Protein AF-A0A846PZT1-F1 (afdb_monomer)

Structure (mmCIF, N/CA/C/O backbone):
data_AF-A0A846PZT1-F1
#
_entry.id   AF-A0A846PZT1-F1
#
loop_
_atom_site.group_PDB
_atom_site.id
_atom_site.type_symbol
_atom_site.label_atom_id
_atom_site.label_alt_id
_atom_site.label_comp_id
_atom_site.label_asym_id
_atom_site.label_entity_id
_atom_site.label_seq_id
_atom_site.pdbx_PDB_ins_code
_atom_site.Cartn_x
_atom_site.Cartn_y
_atom_site.Cartn_z
_atom_site.occupancy
_atom_site.B_iso_or_equiv
_atom_site.auth_seq_id
_atom_site.auth_comp_id
_atom_site.auth_asym_id
_atom_site.auth_atom_id
_atom_site.pdbx_PDB_model_num
ATOM 1 N N . MET A 1 1 ? 27.039 4.791 -4.435 1.00 50.91 1 MET A N 1
ATOM 2 C CA . MET A 1 1 ? 26.247 4.443 -3.226 1.00 50.91 1 MET A CA 1
ATOM 3 C C . MET A 1 1 ? 24.763 4.720 -3.495 1.00 50.91 1 MET A C 1
ATOM 5 O O . MET A 1 1 ? 24.011 5.074 -2.599 1.00 50.91 1 MET A O 1
ATOM 9 N N . ASP A 1 2 ? 24.321 4.499 -4.734 1.00 56.19 2 ASP A N 1
ATOM 10 C CA . ASP A 1 2 ? 23.082 5.088 -5.263 1.00 56.19 2 ASP A CA 1
ATOM 11 C C . ASP A 1 2 ? 21.928 4.073 -5.336 1.00 56.19 2 ASP A C 1
ATOM 13 O O . ASP A 1 2 ? 20.825 4.399 -5.754 1.00 56.19 2 ASP A O 1
ATOM 17 N N . GLY A 1 3 ? 22.170 2.836 -4.884 1.00 58.41 3 GLY A N 1
ATOM 18 C CA . GLY A 1 3 ? 21.181 1.752 -4.872 1.00 58.41 3 GLY A CA 1
ATOM 19 C C . GLY A 1 3 ? 20.317 1.670 -3.608 1.00 58.41 3 GLY A C 1
ATOM 20 O O . GLY A 1 3 ? 19.326 0.956 -3.613 1.00 58.41 3 GLY A O 1
ATOM 21 N N . LEU A 1 4 ? 20.664 2.383 -2.528 1.00 54.94 4 LEU A N 1
ATOM 22 C CA . LEU A 1 4 ? 19.940 2.307 -1.244 1.00 54.94 4 LEU A CA 1
ATOM 23 C C . LEU A 1 4 ? 18.690 3.204 -1.202 1.00 54.94 4 LEU A C 1
ATOM 25 O O . LEU A 1 4 ? 17.782 2.960 -0.414 1.00 54.94 4 LEU A O 1
ATOM 29 N N . LEU A 1 5 ? 18.642 4.231 -2.056 1.00 62.22 5 LEU A N 1
ATOM 30 C CA . LEU A 1 5 ? 17.489 5.122 -2.229 1.00 62.22 5 LEU A CA 1
ATOM 31 C C . LEU A 1 5 ? 16.821 4.962 -3.602 1.00 62.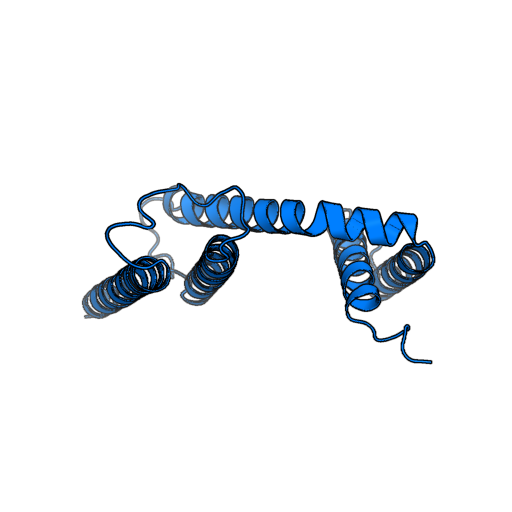22 5 LEU A C 1
ATOM 33 O O . LEU A 1 5 ? 16.058 5.833 -4.020 1.00 62.22 5 LEU A O 1
ATOM 37 N N . SER A 1 6 ? 17.098 3.871 -4.321 1.00 76.06 6 SER A N 1
ATOM 38 C CA . SER A 1 6 ? 16.391 3.603 -5.568 1.00 76.06 6 SER A CA 1
ATOM 39 C C . SER A 1 6 ? 14.922 3.295 -5.272 1.00 76.06 6 SER A C 1
ATOM 41 O O . SER A 1 6 ? 14.572 2.689 -4.254 1.00 76.06 6 SER A O 1
ATOM 43 N N . ILE A 1 7 ? 14.042 3.720 -6.177 1.00 74.25 7 ILE A N 1
ATOM 44 C CA . ILE A 1 7 ? 12.602 3.436 -6.104 1.00 74.25 7 ILE A CA 1
ATOM 45 C C . ILE A 1 7 ? 12.368 1.915 -6.018 1.00 74.25 7 ILE A C 1
ATOM 47 O O . ILE A 1 7 ? 11.488 1.460 -5.286 1.00 74.25 7 ILE A O 1
ATOM 51 N N . ASP A 1 8 ? 13.241 1.140 -6.663 1.00 76.69 8 ASP A N 1
ATOM 52 C CA . ASP A 1 8 ? 13.245 -0.323 -6.655 1.00 76.69 8 ASP A CA 1
ATOM 53 C C . ASP A 1 8 ? 13.530 -0.933 -5.276 1.00 76.69 8 ASP A C 1
ATOM 55 O O . ASP A 1 8 ? 13.091 -2.050 -5.012 1.00 76.69 8 ASP A O 1
ATOM 59 N N . PHE A 1 9 ? 14.229 -0.205 -4.396 1.00 82.00 9 PHE A N 1
ATOM 60 C CA . PHE A 1 9 ? 14.530 -0.605 -3.018 1.00 82.00 9 PHE A CA 1
ATOM 61 C C . PHE A 1 9 ? 13.463 -0.102 -2.032 1.00 82.00 9 PHE A C 1
ATOM 63 O O . PHE A 1 9 ? 13.009 -0.840 -1.154 1.00 82.00 9 PHE A O 1
ATOM 70 N N . LEU A 1 10 ? 13.023 1.154 -2.176 1.00 87.12 10 LEU A N 1
ATOM 71 C CA . LEU A 1 10 ? 12.076 1.778 -1.245 1.00 87.12 10 LEU A CA 1
ATOM 72 C C . LEU A 1 10 ? 10.672 1.175 -1.337 1.00 87.12 10 LEU A C 1
ATOM 74 O O . LEU A 1 10 ? 10.034 0.965 -0.304 1.00 87.12 10 LEU A O 1
ATOM 78 N N . ILE A 1 11 ? 10.176 0.905 -2.549 1.00 88.44 11 ILE A N 1
ATOM 79 C CA . ILE A 1 11 ? 8.808 0.405 -2.742 1.00 88.44 11 ILE A CA 1
ATOM 80 C C . ILE A 1 11 ? 8.592 -0.935 -2.012 1.00 88.44 11 ILE A C 1
ATOM 82 O O . ILE A 1 11 ? 7.674 -1.011 -1.187 1.00 88.44 11 ILE A O 1
ATOM 86 N N . PRO A 1 12 ? 9.425 -1.973 -2.227 1.00 89.50 12 PRO A N 1
ATOM 87 C CA . PRO A 1 12 ? 9.263 -3.247 -1.535 1.00 89.50 12 PRO A CA 1
ATOM 88 C C . PRO A 1 12 ? 9.412 -3.131 -0.016 1.00 89.50 12 PRO A C 1
ATOM 90 O O . PRO A 1 12 ? 8.667 -3.777 0.726 1.00 89.50 12 PRO A O 1
ATOM 93 N N . PHE A 1 13 ? 10.326 -2.268 0.445 1.00 92.62 13 PHE A N 1
ATOM 94 C CA . PHE A 1 13 ? 10.540 -2.005 1.866 1.00 92.62 13 PHE A CA 1
ATOM 95 C C . PHE A 1 13 ? 9.263 -1.486 2.529 1.00 92.62 13 PHE A C 1
ATOM 97 O O . PHE A 1 13 ? 8.778 -2.074 3.498 1.00 92.62 13 PHE A O 1
ATOM 104 N N . PHE A 1 14 ? 8.693 -0.403 1.992 1.00 92.56 14 PHE A N 1
ATOM 105 C CA . PHE A 1 14 ? 7.491 0.207 2.554 1.00 92.56 14 PHE A CA 1
ATOM 106 C C . PHE A 1 14 ? 6.275 -0.704 2.440 1.00 92.56 14 PHE A C 1
ATOM 108 O O . PHE A 1 14 ? 5.446 -0.725 3.350 1.00 92.56 14 PHE A O 1
ATOM 115 N N . PHE A 1 15 ? 6.178 -1.479 1.361 1.00 91.75 15 PHE A N 1
ATOM 116 C CA . PHE A 1 15 ? 5.094 -2.432 1.176 1.00 91.75 15 PHE A CA 1
ATOM 117 C C . PHE A 1 15 ? 5.098 -3.513 2.264 1.00 91.75 15 PHE A C 1
ATOM 119 O O . PHE A 1 15 ? 4.092 -3.707 2.949 1.00 91.75 15 PHE A O 1
ATOM 126 N N . ILE A 1 16 ? 6.241 -4.167 2.494 1.00 93.88 16 ILE A N 1
ATOM 127 C CA . ILE A 1 16 ? 6.364 -5.181 3.549 1.00 93.88 16 ILE A CA 1
ATOM 128 C C . ILE A 1 16 ? 6.199 -4.568 4.927 1.00 93.88 16 ILE A C 1
ATOM 130 O O . ILE A 1 16 ? 5.474 -5.125 5.751 1.00 93.88 16 ILE A O 1
ATOM 134 N N . PHE A 1 17 ? 6.809 -3.408 5.169 1.00 95.06 17 PHE A N 1
ATOM 135 C CA . PHE A 1 17 ? 6.623 -2.681 6.415 1.00 95.06 17 PHE A CA 1
ATOM 136 C C . PHE A 1 17 ? 5.132 -2.453 6.701 1.00 95.06 17 PHE A C 1
ATOM 138 O O . PHE A 1 17 ? 4.658 -2.796 7.783 1.00 95.06 17 PHE A O 1
ATOM 145 N N . ALA A 1 18 ? 4.374 -1.939 5.728 1.00 93.56 18 ALA A N 1
ATOM 146 C CA . ALA A 1 18 ? 2.951 -1.654 5.882 1.00 93.56 18 ALA A CA 1
ATOM 147 C C . ALA A 1 18 ? 2.122 -2.924 6.129 1.00 93.56 18 ALA A C 1
ATOM 149 O O . ALA A 1 18 ? 1.265 -2.928 7.015 1.00 93.56 18 ALA A O 1
ATOM 150 N N . ILE A 1 19 ? 2.394 -4.011 5.398 1.00 92.31 19 ILE A N 1
ATOM 151 C CA . ILE A 1 19 ? 1.684 -5.288 5.560 1.00 92.31 19 ILE A CA 1
ATOM 152 C C . ILE A 1 19 ? 1.963 -5.901 6.928 1.00 92.31 19 ILE A C 1
ATOM 154 O O . ILE A 1 19 ? 1.028 -6.258 7.644 1.00 92.31 19 ILE A O 1
ATOM 158 N N . VAL A 1 20 ? 3.236 -6.012 7.311 1.00 94.88 20 VAL A N 1
ATOM 159 C CA . VAL A 1 20 ? 3.640 -6.617 8.584 1.00 94.88 20 VAL A CA 1
ATOM 160 C C . VAL A 1 20 ? 3.123 -5.784 9.749 1.00 94.88 20 VAL A C 1
ATOM 162 O O . VAL A 1 20 ? 2.523 -6.327 10.676 1.00 94.88 20 VAL A O 1
ATOM 165 N N . TYR A 1 21 ? 3.300 -4.462 9.695 1.00 95.06 21 TYR A N 1
ATOM 166 C CA . TYR A 1 21 ? 2.791 -3.566 10.725 1.00 95.06 21 TYR A CA 1
ATOM 167 C C . TYR A 1 21 ? 1.264 -3.663 10.843 1.00 95.06 21 TYR A C 1
ATOM 169 O O . TYR A 1 21 ? 0.742 -3.810 11.947 1.00 95.06 21 TYR A O 1
ATOM 177 N N . GLY A 1 22 ? 0.546 -3.649 9.715 1.00 91.62 22 GLY A N 1
ATOM 178 C CA . GLY A 1 22 ? -0.908 -3.804 9.681 1.00 91.62 22 GLY A CA 1
ATOM 179 C C . GLY A 1 22 ? -1.376 -5.143 10.256 1.00 91.62 22 GLY A C 1
ATOM 180 O O . GLY A 1 22 ? -2.297 -5.174 11.072 1.00 91.62 22 GLY A O 1
ATOM 181 N N . ALA A 1 23 ? -0.707 -6.244 9.912 1.00 93.62 23 ALA A N 1
ATOM 182 C CA . ALA A 1 23 ? -1.010 -7.570 10.449 1.00 93.62 23 ALA A CA 1
ATOM 183 C C . ALA A 1 23 ? -0.767 -7.652 11.969 1.00 93.62 23 ALA A C 1
ATOM 185 O O . ALA A 1 23 ? -1.579 -8.214 12.709 1.00 93.62 23 ALA A O 1
ATOM 186 N N . LEU A 1 24 ? 0.318 -7.050 12.464 1.00 93.88 24 LEU A N 1
ATOM 187 C CA . LEU A 1 24 ? 0.608 -6.946 13.898 1.00 93.88 24 LEU A CA 1
ATOM 188 C C . LEU A 1 24 ? -0.390 -6.044 14.640 1.00 93.88 24 LEU A C 1
ATOM 190 O O . LEU A 1 24 ? -0.671 -6.264 15.821 1.00 93.88 24 LEU A O 1
ATOM 194 N N . GLU A 1 25 ? -0.931 -5.026 13.971 1.00 93.25 25 GLU A N 1
ATOM 195 C CA . GLU A 1 25 ? -1.975 -4.171 14.532 1.00 93.25 25 GLU A CA 1
ATOM 196 C C . GLU A 1 25 ? -3.293 -4.936 14.681 1.00 93.25 25 GLU A C 1
ATOM 198 O O . GLU A 1 25 ? -3.857 -4.949 15.774 1.00 93.25 25 GLU A O 1
ATOM 203 N N . ILE A 1 26 ? -3.728 -5.636 13.628 1.00 92.25 26 ILE A N 1
ATOM 204 C CA . ILE A 1 26 ? -4.986 -6.400 13.604 1.00 92.25 26 ILE A CA 1
ATOM 205 C C . ILE A 1 26 ? -4.938 -7.602 14.554 1.00 92.25 26 ILE A C 1
ATOM 207 O O . ILE A 1 26 ? -5.912 -7.876 15.250 1.00 92.25 26 ILE A O 1
ATOM 211 N N . SER A 1 27 ? -3.812 -8.319 14.603 1.00 91.50 27 SER A N 1
ATOM 212 C CA . SER A 1 27 ? -3.671 -9.514 15.447 1.00 91.50 27 SER A CA 1
ATOM 213 C C . SER A 1 27 ? -3.635 -9.206 16.946 1.00 91.50 27 SER A C 1
ATOM 215 O O . SER A 1 27 ? -3.841 -10.104 17.758 1.00 91.50 27 SER A O 1
ATOM 217 N N . GLY A 1 28 ? -3.353 -7.958 17.337 1.00 89.69 28 GLY A N 1
ATOM 218 C CA . GLY A 1 28 ? -3.333 -7.543 18.741 1.00 89.69 28 GLY A CA 1
ATOM 219 C C . GLY A 1 28 ? -2.261 -8.226 19.604 1.00 89.69 28 GLY A C 1
ATOM 220 O O . GLY A 1 28 ? -2.276 -8.053 20.822 1.00 89.69 28 GLY A O 1
ATOM 221 N N . VAL A 1 29 ? -1.322 -8.968 18.999 1.00 91.44 29 VAL A N 1
ATOM 222 C CA . VAL A 1 29 ? -0.295 -9.765 19.704 1.00 91.44 29 VAL A CA 1
ATOM 223 C C . VAL A 1 29 ? 0.590 -8.886 20.589 1.00 91.44 29 VAL A C 1
ATOM 225 O O . VAL A 1 29 ? 0.954 -9.269 21.699 1.00 91.44 29 VAL A O 1
ATOM 228 N N . PHE A 1 30 ? 0.896 -7.671 20.130 1.00 91.00 30 PHE A N 1
ATOM 229 C CA . PHE A 1 30 ? 1.674 -6.696 20.888 1.00 91.00 30 PHE A CA 1
ATOM 230 C C . PHE A 1 30 ? 0.817 -5.479 21.238 1.00 91.00 30 PHE A C 1
ATOM 232 O O . PHE A 1 30 ? 0.115 -4.932 20.392 1.00 91.00 30 PHE A O 1
ATOM 239 N N . LYS A 1 31 ? 0.899 -5.000 22.484 1.00 88.88 31 LYS A N 1
ATOM 240 C CA . LYS A 1 31 ? 0.190 -3.778 22.915 1.00 88.88 31 LYS A CA 1
ATOM 241 C C . LYS A 1 31 ? 0.972 -2.498 22.611 1.00 88.88 31 LYS A C 1
ATOM 243 O O . LYS A 1 31 ? 0.382 -1.438 22.435 1.00 88.88 31 LYS A O 1
ATOM 248 N N . ASN A 1 32 ? 2.301 -2.590 22.537 1.00 93.75 32 ASN A N 1
ATOM 249 C CA . ASN A 1 32 ? 3.169 -1.440 22.311 1.00 93.75 32 ASN A CA 1
ATOM 250 C C . ASN A 1 32 ? 3.391 -1.198 20.808 1.00 93.75 32 ASN A C 1
ATOM 252 O O . ASN A 1 32 ? 3.917 -2.063 20.107 1.00 93.75 32 ASN A O 1
ATOM 256 N N . LYS A 1 33 ? 3.036 0.002 20.334 1.00 91.50 33 LYS A N 1
ATOM 257 C CA . LYS A 1 33 ? 3.194 0.426 18.933 1.00 91.50 33 LYS A CA 1
ATOM 258 C C . LYS A 1 33 ? 4.656 0.436 18.474 1.00 91.50 33 LYS A C 1
ATOM 260 O O . LYS A 1 33 ? 4.935 0.063 17.340 1.00 91.50 33 LYS A O 1
ATOM 265 N N . ALA A 1 34 ? 5.588 0.796 19.360 1.00 93.56 34 ALA A N 1
ATOM 266 C CA . ALA A 1 34 ? 7.013 0.830 19.036 1.00 93.56 34 ALA A CA 1
ATOM 267 C C . ALA A 1 34 ? 7.556 -0.569 18.711 1.00 93.56 34 ALA A C 1
ATOM 269 O O . ALA A 1 34 ? 8.310 -0.734 17.759 1.00 93.56 34 ALA A O 1
ATOM 270 N N . VAL A 1 35 ? 7.109 -1.592 19.446 1.00 93.38 35 VAL A N 1
ATOM 271 C CA . VAL A 1 35 ? 7.523 -2.984 19.210 1.00 93.38 35 VAL A CA 1
ATOM 272 C C . VAL A 1 35 ? 7.047 -3.460 17.838 1.00 93.38 35 VAL A C 1
ATOM 274 O O . VAL A 1 35 ? 7.828 -4.036 17.086 1.00 93.38 35 VAL A O 1
ATOM 277 N N . LYS A 1 36 ? 5.798 -3.150 17.464 1.00 95.06 36 LYS A N 1
ATOM 278 C CA . LYS A 1 36 ? 5.266 -3.479 16.131 1.00 95.06 36 LYS A CA 1
ATOM 279 C C . LYS A 1 36 ? 6.074 -2.815 15.022 1.00 95.06 36 LYS A C 1
ATOM 281 O O . LYS A 1 36 ? 6.418 -3.470 14.045 1.00 95.06 36 LYS A O 1
ATOM 286 N N . ALA A 1 37 ? 6.391 -1.531 15.193 1.00 94.00 37 ALA A N 1
ATOM 287 C CA . ALA A 1 37 ? 7.171 -0.773 14.224 1.00 94.00 37 ALA A CA 1
ATOM 288 C C . ALA A 1 37 ? 8.585 -1.344 14.058 1.00 94.00 37 ALA A C 1
ATOM 290 O O . ALA A 1 37 ? 9.027 -1.520 12.930 1.00 94.00 37 ALA A O 1
ATOM 291 N N . ILE A 1 38 ? 9.264 -1.696 15.155 1.00 95.75 38 ILE A N 1
ATOM 292 C CA . ILE A 1 38 ? 10.609 -2.291 15.109 1.00 95.75 38 ILE A CA 1
ATOM 293 C C . ILE A 1 38 ? 10.586 -3.641 14.386 1.00 95.75 38 ILE A C 1
ATOM 295 O O . ILE A 1 38 ? 11.433 -3.880 13.530 1.00 95.75 38 ILE A O 1
ATOM 299 N N . ILE A 1 39 ? 9.607 -4.502 14.679 1.00 93.44 39 ILE A N 1
ATOM 300 C CA . ILE A 1 39 ? 9.472 -5.804 14.008 1.00 93.44 39 ILE A CA 1
ATOM 301 C C . ILE A 1 39 ? 9.206 -5.614 12.509 1.00 93.44 39 ILE A C 1
ATOM 303 O O . ILE A 1 39 ? 9.860 -6.249 11.684 1.00 93.44 39 ILE A O 1
ATOM 307 N N . ALA A 1 40 ? 8.285 -4.717 12.149 1.00 94.81 40 ALA A N 1
ATOM 308 C CA . ALA A 1 40 ? 7.988 -4.407 10.754 1.00 94.81 40 ALA A CA 1
ATOM 309 C C . ALA A 1 40 ? 9.200 -3.822 10.016 1.00 94.81 40 ALA A C 1
ATOM 311 O O . ALA A 1 40 ? 9.436 -4.161 8.860 1.00 94.81 40 ALA A O 1
ATOM 312 N N . LEU A 1 41 ? 9.996 -2.986 10.686 1.00 95.00 41 LEU A N 1
ATOM 313 C CA . LEU A 1 41 ? 11.209 -2.392 10.130 1.00 95.00 41 LEU A CA 1
ATOM 314 C C . LEU A 1 41 ? 12.294 -3.451 9.915 1.00 95.00 41 LEU A C 1
ATOM 316 O O . LEU A 1 41 ? 12.879 -3.508 8.836 1.00 95.00 41 LEU A O 1
ATOM 320 N N . ALA A 1 42 ? 12.516 -4.330 10.895 1.00 94.75 42 ALA A N 1
ATOM 321 C CA . ALA A 1 42 ? 13.470 -5.430 10.781 1.00 94.75 42 ALA A CA 1
ATOM 322 C C . ALA A 1 42 ? 13.104 -6.382 9.631 1.00 94.75 42 ALA A C 1
ATOM 324 O O . ALA A 1 42 ? 13.964 -6.742 8.829 1.00 94.75 42 ALA A O 1
ATOM 325 N N . LEU A 1 43 ? 11.821 -6.739 9.510 1.00 93.31 43 LEU A N 1
ATOM 326 C CA . LEU A 1 43 ? 11.337 -7.596 8.428 1.00 93.31 43 LEU A CA 1
ATOM 327 C C . LEU A 1 43 ? 11.379 -6.904 7.065 1.00 93.31 43 LEU A C 1
ATOM 329 O O . LEU A 1 43 ? 11.784 -7.531 6.091 1.00 93.31 43 LEU A O 1
ATOM 333 N N . GLY A 1 44 ? 11.028 -5.618 6.990 1.00 92.06 44 GLY A N 1
ATOM 334 C CA . GLY A 1 44 ? 11.177 -4.826 5.770 1.00 92.06 44 GLY A CA 1
ATOM 335 C C . GLY A 1 44 ? 12.629 -4.796 5.301 1.00 92.06 44 GLY A C 1
ATOM 336 O O . GLY A 1 44 ? 12.911 -5.082 4.142 1.00 92.06 44 GLY A O 1
ATOM 337 N N . PHE A 1 45 ? 13.568 -4.530 6.210 1.00 91.19 45 PHE A N 1
ATOM 338 C CA . PHE A 1 45 ? 14.990 -4.477 5.878 1.00 91.19 45 PHE A CA 1
ATOM 339 C C . PHE A 1 45 ? 15.533 -5.840 5.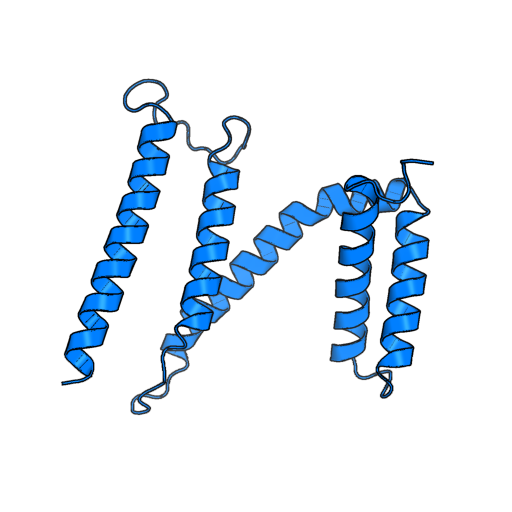431 1.00 91.19 45 PHE A C 1
ATOM 341 O O . PHE A 1 45 ? 16.260 -5.931 4.440 1.00 91.19 45 PHE A O 1
ATOM 348 N N . PHE A 1 46 ? 15.140 -6.913 6.123 1.00 91.88 46 PHE A N 1
ATOM 349 C CA . PHE A 1 46 ? 15.516 -8.273 5.742 1.00 91.88 46 PHE A CA 1
ATOM 350 C C . PHE A 1 46 ? 14.978 -8.641 4.357 1.00 91.88 46 PHE A C 1
ATOM 352 O O . PHE A 1 46 ? 15.698 -9.209 3.540 1.00 91.88 46 PHE A O 1
ATOM 359 N N . ALA A 1 47 ? 13.734 -8.270 4.067 1.00 88.62 47 ALA A N 1
ATOM 360 C CA . ALA A 1 47 ? 13.109 -8.577 2.796 1.00 88.62 47 ALA A CA 1
ATOM 361 C C . ALA A 1 47 ? 13.771 -7.860 1.615 1.00 88.62 47 ALA A C 1
ATOM 363 O O . ALA A 1 47 ? 13.961 -8.472 0.571 1.00 88.62 47 ALA A O 1
ATOM 364 N N . VAL A 1 48 ? 14.175 -6.597 1.778 1.00 89.88 48 VAL A N 1
ATOM 365 C CA . VAL A 1 48 ? 14.843 -5.867 0.685 1.00 89.88 48 VAL A CA 1
ATOM 366 C C . VAL A 1 48 ? 16.315 -6.262 0.538 1.00 89.88 48 VAL A C 1
ATOM 368 O O . VAL A 1 48 ? 16.908 -6.098 -0.523 1.00 89.88 48 VAL A O 1
ATOM 371 N N . SER A 1 49 ? 16.905 -6.877 1.565 1.00 89.38 49 SER A N 1
ATOM 372 C CA . SER A 1 49 ? 18.252 -7.451 1.470 1.00 89.38 49 SER A CA 1
ATOM 373 C C . SER A 1 49 ? 18.326 -8.671 0.536 1.00 89.38 49 SER A C 1
ATOM 375 O O . SER A 1 49 ? 19.424 -9.087 0.172 1.00 89.38 49 SER A O 1
ATOM 377 N N . ASN A 1 50 ? 17.187 -9.256 0.145 1.00 90.06 50 ASN A N 1
ATOM 378 C CA . ASN A 1 50 ? 17.119 -10.414 -0.738 1.00 90.06 50 ASN A CA 1
ATOM 379 C C . ASN A 1 50 ? 16.479 -10.044 -2.090 1.00 90.06 50 ASN A C 1
ATOM 381 O O . ASN A 1 50 ? 15.317 -9.643 -2.158 1.00 90.06 50 ASN A O 1
ATOM 385 N N . ALA A 1 51 ? 17.235 -10.221 -3.177 1.00 88.00 51 ALA A N 1
ATOM 386 C CA . ALA A 1 51 ? 16.798 -9.867 -4.526 1.00 88.00 51 ALA A CA 1
ATOM 387 C C . ALA A 1 51 ? 15.579 -10.674 -5.013 1.00 88.00 51 ALA A C 1
ATOM 389 O O . ALA A 1 51 ? 14.712 -10.111 -5.681 1.00 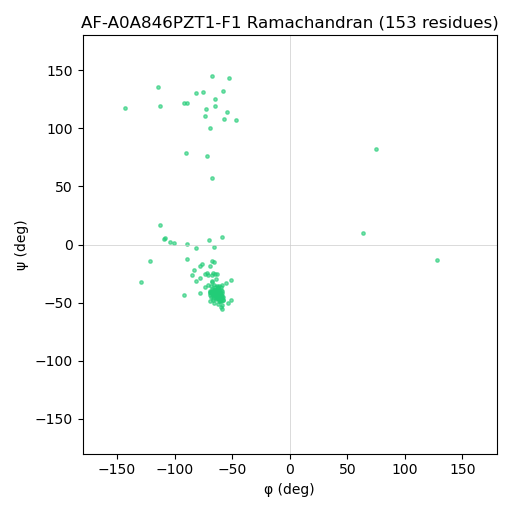88.00 51 ALA A O 1
ATOM 390 N N . ASP A 1 52 ? 15.466 -11.952 -4.641 1.00 90.31 52 ASP A N 1
ATOM 391 C CA . ASP A 1 52 ? 14.334 -12.803 -5.032 1.00 90.31 52 ASP A CA 1
ATOM 392 C C . ASP A 1 52 ? 13.037 -12.321 -4.376 1.00 90.31 52 ASP A C 1
ATOM 394 O O . ASP A 1 52 ? 11.973 -12.290 -4.997 1.00 90.31 52 ASP A O 1
ATOM 398 N N . VAL A 1 53 ? 13.134 -11.880 -3.120 1.00 87.75 53 VAL A N 1
ATOM 399 C CA . VAL A 1 53 ? 12.005 -11.315 -2.374 1.00 87.75 53 VAL A CA 1
ATOM 400 C C . VAL A 1 53 ? 11.568 -9.988 -2.994 1.00 87.75 53 VAL A C 1
ATOM 402 O O . VAL A 1 53 ? 10.374 -9.772 -3.192 1.00 87.75 53 VAL A O 1
ATOM 405 N N . VAL A 1 54 ? 12.514 -9.125 -3.369 1.00 88.31 54 VAL A N 1
ATOM 406 C CA . VAL A 1 54 ? 12.227 -7.866 -4.075 1.00 88.31 54 VAL A CA 1
ATOM 407 C C . VAL A 1 54 ? 11.531 -8.117 -5.414 1.00 88.31 54 VAL A C 1
ATOM 409 O O . VAL A 1 54 ? 10.497 -7.504 -5.687 1.00 88.31 54 VAL A O 1
ATOM 412 N N . ALA A 1 55 ? 12.042 -9.044 -6.226 1.00 87.62 55 ALA A N 1
ATOM 413 C CA . ALA A 1 55 ? 11.438 -9.397 -7.509 1.00 87.62 55 ALA A CA 1
ATOM 414 C C . ALA A 1 55 ? 10.015 -9.952 -7.337 1.00 87.62 55 ALA A C 1
ATOM 416 O O . ALA A 1 55 ? 9.096 -9.565 -8.062 1.00 87.62 55 ALA A O 1
ATOM 417 N N . PHE A 1 56 ? 9.810 -10.805 -6.330 1.00 88.81 56 PHE A N 1
ATOM 418 C CA . PHE A 1 56 ? 8.490 -11.321 -5.989 1.00 88.81 56 PHE A CA 1
ATOM 419 C C . PHE A 1 56 ? 7.519 -10.208 -5.576 1.00 88.81 56 PHE A C 1
ATOM 421 O O . PHE A 1 56 ? 6.368 -10.202 -6.008 1.00 88.81 56 PHE A O 1
ATOM 428 N N . ILE A 1 57 ? 7.968 -9.234 -4.780 1.00 88.75 57 ILE A N 1
ATOM 429 C CA . ILE A 1 57 ? 7.123 -8.105 -4.373 1.00 88.75 57 ILE A CA 1
ATOM 430 C C . ILE A 1 57 ? 6.716 -7.276 -5.582 1.00 88.75 57 ILE A C 1
ATOM 432 O O . ILE A 1 57 ? 5.534 -6.981 -5.718 1.00 88.75 57 ILE A O 1
ATOM 436 N N . HIS A 1 58 ? 7.647 -6.948 -6.480 1.00 85.06 58 HIS A N 1
ATOM 437 C CA . HIS A 1 58 ? 7.327 -6.216 -7.711 1.00 85.06 58 HIS A CA 1
ATOM 438 C C . HIS A 1 58 ? 6.315 -6.960 -8.586 1.00 85.06 58 HIS A C 1
ATOM 440 O O . HIS A 1 58 ? 5.442 -6.332 -9.180 1.00 85.06 58 HIS A O 1
ATOM 446 N N . LEU A 1 59 ? 6.368 -8.293 -8.604 1.00 86.00 59 LEU A N 1
ATOM 447 C CA . LEU A 1 59 ? 5.378 -9.120 -9.289 1.00 86.00 59 LEU A CA 1
ATOM 448 C C . LEU A 1 59 ? 4.004 -9.069 -8.604 1.00 86.00 59 LEU A C 1
ATOM 450 O O . LEU A 1 59 ? 2.987 -8.996 -9.287 1.00 86.00 59 LEU A O 1
ATOM 454 N N . VAL A 1 60 ? 3.948 -9.097 -7.270 1.00 87.06 60 VAL A N 1
ATOM 455 C CA . VAL A 1 60 ? 2.691 -9.154 -6.497 1.00 87.06 60 VAL A CA 1
ATOM 456 C C . VAL A 1 60 ? 2.020 -7.787 -6.335 1.00 87.06 60 VAL A C 1
ATOM 458 O O . VAL A 1 60 ? 0.792 -7.707 -6.271 1.00 87.06 60 VAL A O 1
ATOM 461 N N . LEU A 1 61 ? 2.796 -6.707 -6.280 1.00 84.06 61 LEU A N 1
ATOM 462 C CA . LEU A 1 61 ? 2.328 -5.344 -6.029 1.00 84.06 61 LEU A CA 1
ATOM 463 C C . LEU A 1 61 ? 1.168 -4.895 -6.938 1.00 84.06 61 LEU A C 1
ATOM 465 O O . LEU A 1 61 ? 0.178 -4.405 -6.387 1.00 84.06 61 LEU A O 1
ATOM 469 N N . PRO A 1 62 ? 1.193 -5.083 -8.276 1.00 80.12 62 PRO A N 1
ATOM 470 C CA . PRO A 1 62 ? 0.059 -4.707 -9.124 1.00 80.12 62 PRO A CA 1
ATOM 471 C C . PRO A 1 62 ? -1.222 -5.472 -8.764 1.00 80.12 62 PRO A C 1
ATOM 473 O O . PRO A 1 62 ? -2.297 -4.876 -8.687 1.00 80.12 62 PRO A O 1
ATOM 476 N N . TYR A 1 63 ? -1.124 -6.768 -8.455 1.00 84.69 63 TYR A N 1
ATOM 477 C CA . TYR A 1 63 ? -2.279 -7.562 -8.028 1.00 84.69 63 TYR A CA 1
ATOM 478 C C . TYR A 1 63 ? -2.809 -7.106 -6.664 1.00 84.69 63 TYR A C 1
ATOM 480 O O . TYR A 1 63 ? -4.022 -7.020 -6.472 1.00 84.69 63 TYR A O 1
ATOM 488 N N . ALA A 1 64 ? -1.918 -6.762 -5.729 1.00 82.81 64 ALA A N 1
ATOM 489 C CA . ALA A 1 64 ? -2.295 -6.212 -4.429 1.00 82.81 64 ALA A CA 1
ATOM 490 C C . ALA A 1 64 ? -3.001 -4.853 -4.566 1.00 82.81 64 ALA A C 1
ATOM 492 O O . ALA A 1 64 ? -3.998 -4.609 -3.887 1.00 82.81 64 ALA A O 1
ATOM 493 N N . ALA A 1 65 ? -2.536 -3.986 -5.471 1.00 79.44 65 ALA A N 1
ATOM 494 C CA . ALA A 1 65 ? -3.185 -2.712 -5.762 1.00 79.44 65 ALA A CA 1
ATOM 495 C C . ALA A 1 65 ? -4.607 -2.920 -6.304 1.00 79.44 65 ALA A C 1
ATOM 497 O O . ALA A 1 65 ? -5.553 -2.349 -5.762 1.00 79.44 65 ALA A O 1
ATOM 498 N N . ILE A 1 66 ? -4.782 -3.799 -7.299 1.00 75.38 66 ILE A N 1
ATOM 499 C CA . ILE A 1 66 ? -6.106 -4.158 -7.834 1.00 75.38 66 ILE A CA 1
ATOM 500 C C . ILE A 1 66 ? -7.000 -4.717 -6.722 1.00 75.38 66 ILE A C 1
ATOM 502 O O . ILE A 1 66 ? -8.151 -4.304 -6.589 1.00 75.38 66 ILE A O 1
ATOM 506 N N . PHE A 1 67 ? -6.474 -5.609 -5.880 1.00 82.38 67 PHE A N 1
ATOM 507 C CA . PHE A 1 67 ? -7.212 -6.152 -4.743 1.00 82.38 67 PHE A CA 1
ATOM 508 C C . PHE A 1 67 ? -7.694 -5.049 -3.789 1.00 82.38 67 PHE A C 1
ATOM 510 O O . PHE A 1 67 ? -8.875 -5.019 -3.440 1.00 82.38 67 PHE A O 1
ATOM 517 N N . PHE A 1 68 ? -6.823 -4.107 -3.408 1.00 79.50 68 PHE A N 1
ATOM 518 C CA . PHE A 1 68 ? -7.202 -2.983 -2.548 1.00 79.50 68 PHE A CA 1
ATOM 519 C C . PHE A 1 68 ? -8.282 -2.111 -3.179 1.00 79.50 68 PHE A C 1
ATOM 521 O O . PHE A 1 68 ? -9.233 -1.742 -2.491 1.00 79.50 68 PHE A O 1
ATOM 528 N N . VAL A 1 69 ? -8.179 -1.825 -4.478 1.00 76.56 69 VAL A N 1
ATOM 529 C CA . VAL A 1 69 ? -9.222 -1.094 -5.204 1.00 76.56 69 VAL A CA 1
ATOM 530 C C . VAL A 1 69 ? -10.539 -1.849 -5.119 1.00 76.56 69 VAL A C 1
ATOM 532 O O . VAL A 1 69 ? -11.548 -1.258 -4.745 1.00 76.56 69 VAL A O 1
ATOM 535 N N . VAL A 1 70 ? -10.552 -3.136 -5.464 1.00 77.44 70 VAL A N 1
ATOM 536 C CA . VAL A 1 70 ? -11.778 -3.938 -5.507 1.00 77.44 70 VAL A CA 1
ATOM 537 C C . VAL A 1 70 ? -12.429 -3.985 -4.127 1.00 77.44 70 VAL A C 1
ATOM 539 O O . VAL A 1 70 ? -13.622 -3.710 -4.006 1.00 77.44 70 VAL A O 1
ATOM 542 N N . VAL A 1 71 ? -11.657 -4.247 -3.070 1.00 76.44 71 VAL A N 1
ATOM 543 C CA . VAL A 1 71 ? -12.158 -4.237 -1.686 1.00 76.44 71 VAL A CA 1
ATOM 544 C C . VAL A 1 71 ? -12.716 -2.866 -1.309 1.00 76.44 71 VAL A C 1
ATOM 546 O O . VAL A 1 71 ? -13.791 -2.777 -0.709 1.00 76.44 71 VAL A O 1
ATOM 549 N N . PHE A 1 72 ? -12.027 -1.788 -1.683 1.00 70.19 72 PHE A N 1
ATOM 550 C CA . PHE A 1 72 ? -12.473 -0.428 -1.402 1.00 70.19 72 PHE A CA 1
ATOM 551 C C . PHE A 1 72 ? -13.764 -0.081 -2.154 1.00 70.19 72 PHE A C 1
ATOM 553 O O . PHE A 1 72 ? -14.686 0.494 -1.575 1.00 70.19 72 PHE A O 1
ATOM 560 N N . PHE A 1 73 ? -13.877 -0.499 -3.414 1.00 73.94 73 PHE A N 1
ATOM 561 C CA . PHE A 1 73 ? -15.056 -0.303 -4.249 1.00 73.94 73 PHE A CA 1
ATOM 562 C C . PHE A 1 73 ? -16.259 -1.104 -3.735 1.00 73.94 73 PHE A C 1
ATOM 564 O O . PHE A 1 73 ? -17.357 -0.562 -3.622 1.00 73.94 73 PHE A O 1
ATOM 571 N N . ILE A 1 74 ? -16.051 -2.358 -3.319 1.00 74.94 74 ILE A N 1
ATOM 572 C CA . ILE A 1 74 ? -17.080 -3.169 -2.651 1.00 74.94 74 ILE A CA 1
ATOM 573 C C . ILE A 1 74 ? -17.523 -2.490 -1.352 1.00 74.94 74 ILE A C 1
ATOM 575 O O . ILE A 1 74 ? -18.721 -2.364 -1.102 1.00 74.94 74 ILE A O 1
ATOM 579 N N . GLY A 1 75 ? -16.583 -2.003 -0.536 1.00 67.06 75 GLY A N 1
ATOM 580 C CA . GLY A 1 75 ? -16.890 -1.248 0.679 1.00 67.06 75 GLY A CA 1
ATOM 581 C C . GLY A 1 75 ? -17.704 0.019 0.398 1.00 67.06 75 GLY A C 1
ATOM 582 O O . GLY A 1 75 ? -18.656 0.318 1.123 1.00 67.06 75 GLY A O 1
ATOM 583 N N . PHE A 1 76 ? -17.379 0.730 -0.684 1.00 66.00 76 PHE A N 1
ATOM 584 C CA . PHE A 1 76 ? -18.097 1.918 -1.132 1.00 66.00 76 PHE A CA 1
ATOM 585 C C . PHE A 1 76 ? -19.520 1.600 -1.599 1.00 66.00 76 PHE A C 1
ATOM 587 O O . PHE A 1 76 ? -20.453 2.255 -1.139 1.00 66.00 76 PHE A O 1
ATOM 594 N N . ILE A 1 77 ? -19.705 0.578 -2.443 1.00 71.94 77 ILE A N 1
ATOM 595 C CA . ILE A 1 77 ? -21.026 0.129 -2.912 1.00 71.94 77 ILE A CA 1
ATOM 596 C C . ILE A 1 77 ? -21.856 -0.426 -1.755 1.00 71.94 77 ILE A C 1
ATOM 598 O O . ILE A 1 77 ? -23.056 -0.185 -1.695 1.00 71.94 77 ILE A O 1
ATOM 602 N N . ALA A 1 78 ? -21.248 -1.121 -0.794 1.00 67.25 78 ALA A N 1
ATOM 603 C CA . ALA A 1 78 ? -21.956 -1.653 0.366 1.00 67.25 78 ALA A CA 1
ATOM 604 C C . ALA A 1 78 ? -22.384 -0.559 1.366 1.00 67.25 78 ALA A C 1
ATOM 606 O O . ALA A 1 78 ? -23.344 -0.761 2.113 1.00 67.25 78 ALA A O 1
ATOM 607 N N . LYS A 1 79 ? -21.712 0.604 1.396 1.00 64.06 79 LYS A N 1
ATOM 608 C CA . LYS A 1 79 ? -22.023 1.722 2.310 1.00 64.06 79 LYS A CA 1
ATOM 609 C C . LYS A 1 79 ? -23.464 2.255 2.166 1.00 64.06 79 LYS A C 1
ATOM 611 O O . LYS A 1 79 ? -24.093 2.450 3.206 1.00 64.06 79 LYS A O 1
ATOM 616 N N . PRO A 1 80 ? -24.038 2.477 0.964 1.00 63.75 80 PRO A N 1
ATOM 617 C CA . PRO A 1 80 ? -25.448 2.838 0.821 1.00 63.75 80 PRO A CA 1
ATOM 618 C C . PRO A 1 80 ? -26.410 1.699 1.187 1.00 63.75 80 PRO A C 1
ATOM 620 O O . PRO A 1 80 ? -27.436 1.989 1.791 1.00 63.75 80 PRO A O 1
ATOM 623 N N . PHE A 1 81 ? -26.087 0.428 0.910 1.00 63.28 81 PHE A N 1
ATOM 624 C CA . PHE A 1 81 ? -26.969 -0.706 1.249 1.00 63.28 81 PHE A CA 1
ATOM 625 C C . PHE A 1 81 ? -26.995 -1.045 2.746 1.00 63.28 81 PHE A C 1
ATOM 627 O O . PHE A 1 81 ? -27.985 -1.573 3.241 1.00 63.28 81 PHE A O 1
ATOM 634 N N . LYS A 1 82 ? -25.935 -0.712 3.493 1.00 59.44 82 LYS A N 1
ATOM 635 C CA . LYS A 1 82 ? -25.892 -0.849 4.960 1.00 59.44 82 LYS A CA 1
ATOM 636 C C . LYS A 1 82 ? -26.559 0.309 5.711 1.00 59.44 82 LYS A C 1
ATOM 638 O O . LYS A 1 82 ? -26.628 0.258 6.939 1.00 59.44 82 LYS A O 1
ATOM 643 N N . ARG A 1 83 ? -27.048 1.350 5.023 1.00 54.97 83 ARG A N 1
ATOM 644 C CA . ARG A 1 83 ? -27.832 2.405 5.679 1.00 54.97 83 ARG A CA 1
ATOM 645 C C . ARG A 1 83 ? -29.206 1.852 6.036 1.00 54.97 83 ARG A C 1
ATOM 647 O O . ARG A 1 83 ? -29.993 1.522 5.154 1.00 54.97 83 ARG A O 1
ATOM 654 N N . LYS A 1 84 ? -29.508 1.793 7.336 1.00 48.38 84 LYS A N 1
ATOM 655 C CA . LYS A 1 84 ? -30.890 1.656 7.801 1.00 48.38 84 LYS A CA 1
ATOM 656 C C . LYS A 1 84 ? -31.693 2.835 7.245 1.00 48.38 84 LYS A C 1
ATOM 658 O O . LYS A 1 84 ? -31.239 3.979 7.298 1.00 48.38 84 LYS A O 1
ATOM 663 N N . ALA A 1 85 ? -32.860 2.544 6.677 1.00 40.06 85 ALA A N 1
ATOM 664 C CA . ALA A 1 85 ? -33.783 3.559 6.188 1.00 40.06 85 ALA A CA 1
ATOM 665 C C . ALA A 1 85 ? -34.101 4.548 7.326 1.00 40.06 85 ALA A C 1
ATOM 667 O O . ALA A 1 85 ? -34.683 4.149 8.331 1.00 40.06 85 ALA A O 1
ATOM 668 N N . GLY A 1 86 ? -33.675 5.809 7.190 1.00 46.22 86 GLY A N 1
ATOM 669 C CA . GLY A 1 86 ? -34.015 6.888 8.128 1.00 46.22 86 GLY A CA 1
ATOM 670 C C . GLY A 1 86 ? -32.853 7.711 8.695 1.00 46.22 86 GLY A C 1
ATOM 671 O O . GLY A 1 86 ? -33.110 8.785 9.225 1.00 46.22 86 GLY A O 1
ATOM 672 N N . GLU A 1 87 ? -31.589 7.296 8.563 1.00 46.09 87 GLU A N 1
ATOM 673 C CA . GLU A 1 87 ? -30.463 8.131 9.018 1.00 46.09 87 GLU A CA 1
ATOM 674 C C . GLU A 1 87 ? -29.932 9.025 7.879 1.00 46.09 87 GLU A C 1
ATOM 676 O O . GLU A 1 87 ? -29.483 8.497 6.850 1.00 46.09 87 GLU A O 1
ATOM 681 N N . PRO A 1 88 ? -29.919 10.370 8.031 1.00 44.41 88 PRO A N 1
ATOM 682 C CA . PRO A 1 88 ? -29.276 11.284 7.092 1.00 44.41 88 PRO A CA 1
ATOM 683 C C . PRO A 1 88 ? -27.759 11.144 7.234 1.00 44.41 88 PRO A C 1
ATOM 685 O O . PRO A 1 88 ? -27.064 11.942 7.858 1.00 44.41 88 PRO A O 1
ATOM 688 N N . GLY A 1 89 ? -27.226 10.057 6.685 1.00 48.75 89 GLY A N 1
ATOM 689 C CA . GLY A 1 89 ? -25.807 9.784 6.737 1.00 48.75 89 GLY A CA 1
ATOM 690 C C . GLY A 1 89 ? -25.064 10.847 5.939 1.00 48.75 89 GLY A C 1
ATOM 691 O O . GLY A 1 89 ? -25.234 10.934 4.715 1.00 48.75 89 GLY A O 1
ATOM 692 N N . ARG A 1 90 ? -24.183 11.592 6.612 1.00 49.28 90 ARG A N 1
ATOM 693 C CA . ARG A 1 90 ? -23.113 12.364 5.973 1.00 49.28 90 ARG A CA 1
ATOM 694 C C . ARG A 1 90 ? -22.439 11.454 4.943 1.00 49.28 90 ARG A C 1
ATOM 696 O O . ARG A 1 90 ? -21.818 10.448 5.281 1.00 49.28 90 ARG A O 1
ATOM 703 N N . ARG A 1 91 ? -22.686 11.708 3.656 1.00 53.22 91 ARG A N 1
ATOM 704 C CA . ARG A 1 91 ? -21.905 11.091 2.582 1.00 53.22 91 ARG A CA 1
ATOM 705 C C . ARG A 1 91 ? -20.538 11.744 2.696 1.00 53.22 91 ARG A C 1
ATOM 707 O O . ARG A 1 91 ? -20.426 12.898 2.314 1.00 53.22 91 ARG A O 1
ATOM 714 N N . ASP A 1 92 ? -19.574 11.058 3.313 1.00 57.56 92 ASP A N 1
ATOM 715 C CA . ASP A 1 92 ? -18.226 11.597 3.509 1.00 57.56 92 ASP A CA 1
ATOM 716 C C . ASP A 1 92 ? -17.629 11.974 2.151 1.00 57.56 92 ASP A C 1
ATOM 718 O O . ASP A 1 92 ? -17.271 11.074 1.381 1.00 57.56 92 ASP A O 1
ATOM 722 N N . PRO A 1 93 ? -17.502 13.276 1.843 1.00 58.19 93 PRO A N 1
ATOM 723 C CA . PRO A 1 93 ? -16.945 13.712 0.570 1.00 58.19 93 PRO A CA 1
ATOM 724 C C . PRO A 1 93 ? -15.481 13.271 0.444 1.00 58.19 93 PRO A C 1
ATOM 726 O O . PRO A 1 93 ? -15.013 13.009 -0.658 1.00 58.19 93 PRO A O 1
ATOM 729 N N . PHE A 1 94 ? -14.793 13.072 1.575 1.00 60.88 94 PHE A N 1
ATOM 730 C CA . PHE A 1 94 ? -13.446 12.512 1.635 1.00 60.88 94 PHE A CA 1
ATOM 731 C C . PHE A 1 94 ? -13.376 11.075 1.099 1.00 60.88 94 PHE A C 1
ATOM 733 O O . PHE A 1 94 ? -12.515 10.767 0.284 1.00 60.88 94 PHE A O 1
ATOM 740 N N . LEU A 1 95 ? -14.314 10.201 1.489 1.00 61.06 95 LEU A N 1
ATOM 741 C CA . LEU A 1 95 ? -14.351 8.819 0.994 1.00 61.06 95 LEU A CA 1
ATOM 742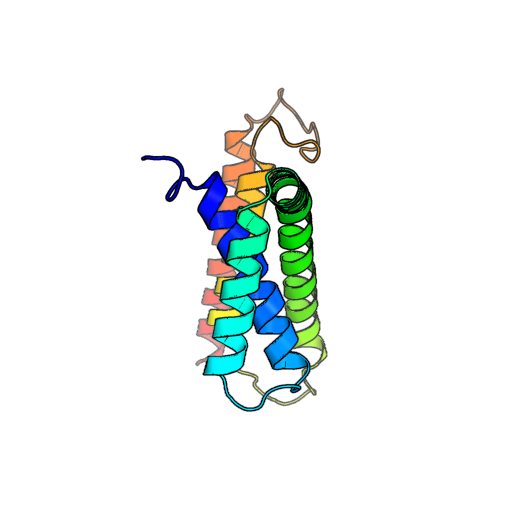 C C . LEU A 1 95 ? -14.600 8.790 -0.522 1.00 61.06 95 LEU A C 1
ATOM 744 O O . LEU A 1 95 ? -13.961 8.024 -1.233 1.00 61.06 95 LEU A O 1
ATOM 748 N N . LEU A 1 96 ? -15.500 9.647 -1.015 1.00 63.25 96 LEU A N 1
ATOM 749 C CA . LEU A 1 96 ? -15.818 9.748 -2.441 1.00 63.25 96 LEU A CA 1
ATOM 750 C C . LEU A 1 96 ? -14.620 10.262 -3.253 1.00 63.25 96 LEU A C 1
ATOM 752 O O . LEU A 1 96 ? -14.327 9.720 -4.314 1.00 63.25 96 LEU A O 1
ATOM 756 N N . LEU A 1 97 ? -13.887 11.241 -2.720 1.00 63.84 97 LEU A N 1
ATOM 757 C CA . LEU A 1 97 ? -12.667 11.771 -3.329 1.00 63.84 97 LEU A CA 1
ATOM 758 C C . LEU A 1 97 ? -11.555 10.712 -3.387 1.00 63.84 97 LEU A C 1
ATOM 760 O O . LEU A 1 97 ? -10.888 10.592 -4.411 1.00 63.84 97 LEU A O 1
ATOM 764 N N . VAL A 1 98 ? -11.409 9.885 -2.345 1.00 65.88 98 VAL A N 1
ATOM 765 C CA . VAL A 1 98 ? -10.455 8.762 -2.335 1.00 65.88 98 VAL A CA 1
ATOM 766 C C . VAL A 1 98 ? -10.835 7.688 -3.362 1.00 65.88 98 VAL A C 1
ATOM 768 O O . VAL A 1 98 ? -9.961 7.232 -4.094 1.00 65.88 98 VAL A O 1
ATOM 771 N N . VAL A 1 99 ? -12.120 7.311 -3.474 1.00 67.12 99 VAL A N 1
ATOM 772 C CA . VAL A 1 99 ? -12.576 6.337 -4.495 1.00 67.12 99 VAL A CA 1
ATOM 773 C C . VAL A 1 99 ? -12.279 6.864 -5.890 1.00 67.12 99 VAL A C 1
ATOM 775 O O . VAL A 1 99 ? -11.775 6.131 -6.734 1.00 67.12 99 VAL A O 1
ATOM 778 N N . LEU A 1 100 ? -12.578 8.138 -6.125 1.00 63.38 100 LEU A N 1
ATOM 779 C CA . LEU A 1 100 ? -12.401 8.755 -7.425 1.00 63.38 100 LEU A CA 1
ATOM 780 C C . LEU A 1 100 ? -10.925 8.895 -7.811 1.00 63.38 100 LEU A C 1
ATOM 782 O O . LEU A 1 100 ? -10.566 8.620 -8.952 1.00 63.38 100 LEU A O 1
ATOM 786 N N . GLY A 1 101 ? -10.072 9.273 -6.855 1.00 69.25 101 GLY A N 1
ATOM 787 C CA . GLY A 1 101 ? -8.625 9.302 -7.044 1.00 69.25 101 GLY A CA 1
ATOM 788 C C . GLY A 1 101 ? -8.073 7.920 -7.388 1.00 69.25 101 GLY A C 1
ATOM 789 O O . GLY A 1 101 ? -7.315 7.792 -8.344 1.00 69.25 101 GLY A O 1
ATOM 790 N N . LEU A 1 102 ? -8.516 6.871 -6.681 1.00 67.75 102 LEU A N 1
ATOM 791 C CA . LEU A 1 102 ? -8.156 5.488 -7.011 1.00 67.75 102 LEU A CA 1
ATOM 792 C C . LEU A 1 102 ? -8.608 5.102 -8.425 1.00 67.75 102 LEU A C 1
ATOM 794 O O . LEU A 1 102 ? -7.849 4.487 -9.168 1.00 67.75 102 LEU A O 1
ATOM 798 N N . LEU A 1 103 ? -9.831 5.471 -8.803 1.00 66.94 103 LEU A N 1
ATOM 799 C CA . LEU A 1 103 ? -10.404 5.146 -10.105 1.00 66.94 103 LEU A CA 1
ATOM 800 C C . LEU A 1 103 ? -9.625 5.842 -11.232 1.00 66.94 103 LEU A C 1
ATOM 802 O O . LEU A 1 103 ? -9.264 5.190 -12.205 1.00 66.94 103 LEU A O 1
ATOM 806 N N . LEU A 1 104 ? -9.258 7.116 -11.063 1.00 65.44 104 LEU A N 1
ATOM 807 C CA . LEU A 1 104 ? -8.398 7.837 -12.009 1.00 65.44 104 LEU A CA 1
ATOM 808 C C . LEU A 1 104 ? -7.004 7.215 -12.143 1.00 65.44 104 LEU A C 1
ATOM 810 O O . LEU A 1 104 ? -6.504 7.109 -13.258 1.00 65.44 104 LEU A O 1
ATOM 814 N N . ILE A 1 105 ? -6.393 6.770 -11.041 1.00 66.81 105 ILE A N 1
ATOM 815 C CA . ILE A 1 105 ? -5.083 6.100 -11.073 1.00 66.81 105 ILE A CA 1
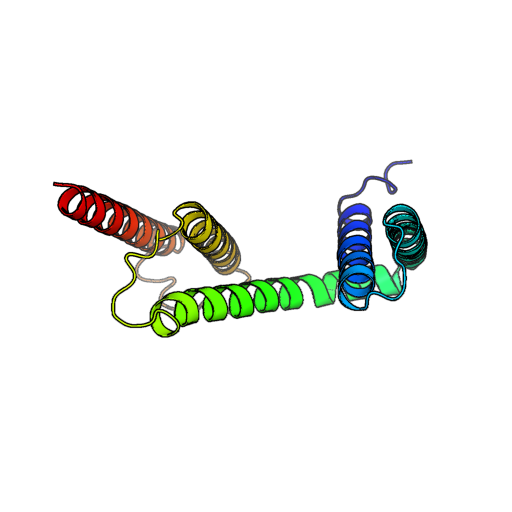ATOM 816 C C . ILE A 1 105 ? -5.160 4.803 -11.889 1.00 66.81 105 ILE A C 1
ATOM 818 O O . ILE A 1 105 ? -4.283 4.537 -12.706 1.00 66.81 105 ILE A O 1
ATOM 822 N N . ILE A 1 106 ? -6.226 4.021 -11.723 1.00 65.31 106 ILE A N 1
ATOM 823 C CA . ILE A 1 106 ? -6.428 2.780 -12.483 1.00 65.31 106 ILE A CA 1
ATOM 824 C C . ILE A 1 106 ? -6.654 3.072 -13.957 1.00 65.31 106 ILE A C 1
ATOM 826 O O . ILE A 1 106 ? -6.025 2.445 -14.804 1.00 65.31 106 ILE A O 1
ATOM 830 N N . PHE A 1 107 ? -7.512 4.042 -14.273 1.00 63.53 107 PHE A N 1
ATOM 831 C CA . PHE A 1 107 ? -7.740 4.451 -15.655 1.00 63.53 107 PHE A CA 1
ATOM 832 C C . PHE A 1 107 ? -6.452 4.948 -16.313 1.00 63.53 107 PHE A C 1
ATOM 834 O O . PHE A 1 107 ? -6.191 4.584 -17.452 1.00 63.53 107 PHE A O 1
ATOM 841 N N . ALA A 1 108 ? -5.609 5.689 -15.590 1.00 62.41 108 ALA A N 1
ATOM 842 C CA . ALA A 1 108 ? -4.302 6.115 -16.080 1.00 62.41 108 ALA A CA 1
ATOM 843 C C . ALA A 1 108 ? -3.341 4.940 -16.338 1.00 62.41 108 ALA A C 1
ATOM 845 O O . ALA A 1 108 ? -2.504 5.026 -17.232 1.00 62.41 108 ALA A O 1
ATOM 846 N N . GLN A 1 109 ? -3.456 3.830 -15.602 1.00 56.84 109 GLN A N 1
ATOM 847 C CA . GLN A 1 109 ? -2.664 2.629 -15.882 1.00 56.84 109 GLN A CA 1
ATOM 848 C C . GLN A 1 109 ? -3.211 1.821 -17.063 1.00 56.84 109 GLN A C 1
ATOM 850 O O . GLN A 1 109 ? -2.430 1.392 -17.911 1.00 56.84 109 GLN A O 1
ATOM 855 N N . LEU A 1 110 ? -4.534 1.657 -17.168 1.00 58.47 110 LEU A N 1
ATOM 856 C CA . LEU A 1 110 ? -5.177 0.976 -18.303 1.00 58.47 110 LEU A CA 1
ATOM 857 C C . LEU A 1 110 ? -5.019 1.751 -19.619 1.00 58.47 110 LEU A C 1
ATOM 859 O O . LEU A 1 110 ? -5.048 1.153 -20.689 1.00 58.47 110 LEU A O 1
ATOM 863 N N . ALA A 1 111 ? -4.815 3.064 -19.534 1.00 53.00 111 ALA A N 1
ATOM 864 C CA . ALA A 1 111 ? -4.542 3.953 -20.657 1.00 53.00 111 ALA A CA 1
ATOM 865 C C . ALA A 1 111 ? -3.221 3.717 -21.377 1.00 53.00 111 ALA A C 1
ATOM 867 O O . ALA A 1 111 ? -3.002 4.272 -22.452 1.00 53.00 111 ALA A O 1
ATOM 868 N N . THR A 1 112 ? -2.305 2.969 -20.765 1.00 54.31 112 THR A N 1
ATOM 869 C CA . THR A 1 112 ? -1.020 2.710 -21.398 1.00 54.31 112 THR A CA 1
ATOM 870 C C . THR A 1 112 ? -1.191 1.670 -22.515 1.00 54.31 112 THR A C 1
ATOM 872 O O . THR A 1 112 ? -1.776 0.610 -22.277 1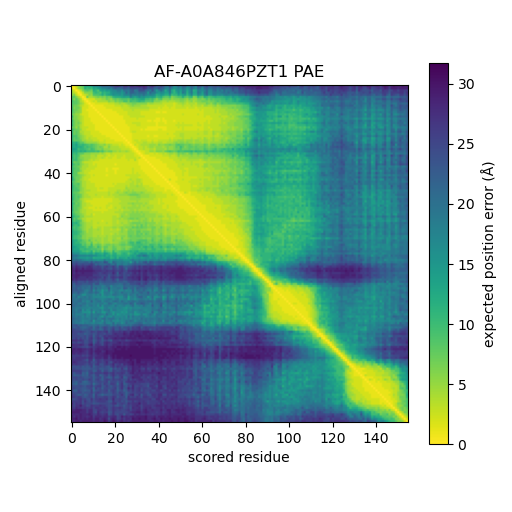.00 54.31 112 THR A O 1
ATOM 875 N N . PRO A 1 113 ? -0.662 1.929 -23.727 1.00 53.16 113 PRO A N 1
ATOM 876 C CA . PRO A 1 113 ? -0.854 1.070 -24.904 1.00 53.16 113 PRO A CA 1
ATOM 877 C C . PRO A 1 113 ? -0.207 -0.323 -24.781 1.00 53.16 113 PRO A C 1
ATOM 879 O O . PRO A 1 113 ? -0.331 -1.150 -25.677 1.00 53.16 113 PRO A O 1
ATOM 882 N N . SER A 1 114 ? 0.485 -0.605 -23.674 1.00 53.25 114 SER A N 1
ATOM 883 C CA . SER A 1 114 ? 1.095 -1.899 -23.358 1.00 53.25 114 SER A CA 1
ATOM 884 C C . SER A 1 114 ? 0.284 -2.750 -22.372 1.00 53.25 114 SER A C 1
ATOM 886 O O . SER A 1 114 ? 0.735 -3.840 -22.011 1.00 53.25 114 SER A O 1
ATOM 888 N N . SER A 1 115 ? -0.889 -2.295 -21.908 1.00 48.78 115 SER A N 1
ATOM 889 C CA . SER A 1 115 ? -1.687 -3.072 -20.956 1.00 48.78 115 SER A CA 1
ATOM 890 C C . SER A 1 115 ? -2.521 -4.162 -21.668 1.00 48.78 115 SER A C 1
ATOM 892 O O . SER A 1 115 ? -3.252 -3.863 -22.611 1.00 48.78 115 SER A O 1
ATOM 894 N N . PRO A 1 116 ? -2.490 -5.430 -21.209 1.00 54.59 116 PRO A N 1
ATOM 895 C CA . PRO A 1 116 ? -3.271 -6.531 -21.795 1.00 54.59 116 PRO A CA 1
ATOM 896 C C . PRO A 1 116 ? -4.790 -6.425 -21.544 1.00 54.59 116 PRO A C 1
ATOM 898 O O . PRO A 1 116 ? -5.539 -7.329 -21.900 1.00 54.59 116 PRO A O 1
ATOM 901 N N . PHE A 1 117 ? -5.241 -5.340 -20.906 1.00 46.84 117 PHE A N 1
ATOM 902 C CA . PHE A 1 117 ? -6.636 -5.062 -20.560 1.00 46.84 117 PHE A CA 1
ATOM 903 C C . PHE A 1 117 ? -7.255 -3.933 -21.397 1.00 46.84 117 PHE A C 1
ATOM 905 O O . PHE A 1 117 ? -8.401 -3.568 -21.137 1.00 46.84 117 PHE A O 1
ATOM 912 N N . TYR A 1 118 ? -6.542 -3.395 -22.394 1.00 46.88 118 TYR A N 1
ATOM 913 C CA . TYR A 1 118 ? -7.137 -2.496 -23.382 1.00 46.88 118 TYR A CA 1
ATOM 914 C C . TYR A 1 118 ? -8.004 -3.335 -24.333 1.00 46.88 118 TYR A C 1
ATOM 916 O O . TYR A 1 1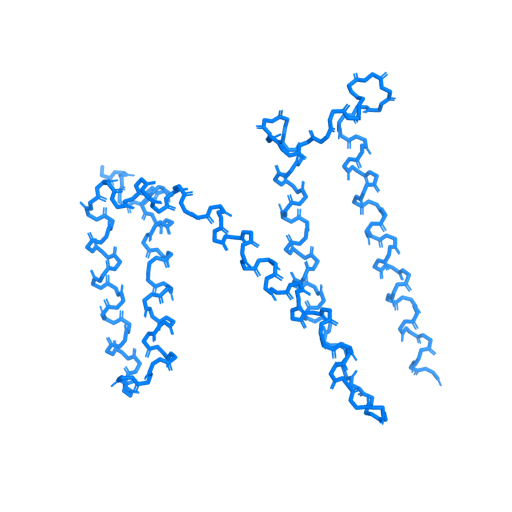18 ? -7.460 -4.156 -25.078 1.00 46.88 118 TYR A O 1
ATOM 924 N N . PRO A 1 119 ? -9.345 -3.215 -24.315 1.00 50.47 119 PRO A N 1
ATOM 925 C CA . PRO A 1 119 ? -10.124 -3.7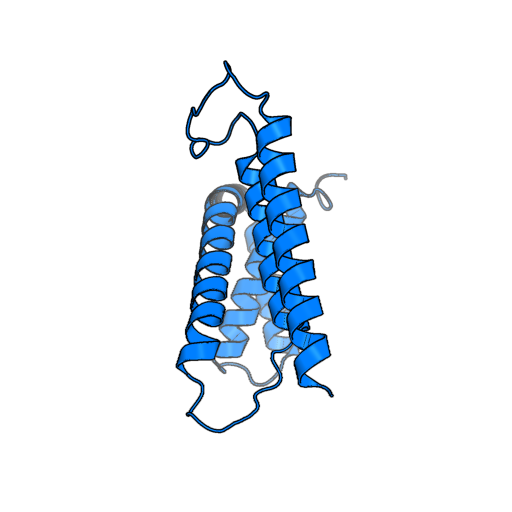87 -25.394 1.00 50.47 119 PRO A CA 1
ATOM 926 C C . PRO A 1 119 ? -9.725 -3.011 -26.655 1.00 50.47 119 PRO A C 1
ATOM 928 O O . PRO A 1 119 ? -9.766 -1.784 -26.646 1.00 50.47 119 PRO A O 1
ATOM 931 N N . ASP A 1 120 ? -9.295 -3.721 -27.701 1.00 51.03 120 ASP A N 1
ATOM 932 C CA . ASP A 1 120 ? -8.901 -3.193 -29.020 1.00 51.03 120 ASP A CA 1
ATOM 933 C C . ASP A 1 120 ? -10.124 -2.610 -29.753 1.00 51.03 120 ASP A C 1
ATOM 935 O O . ASP A 1 120 ? -10.556 -3.052 -30.816 1.00 51.03 120 ASP A O 1
ATOM 939 N N . ILE A 1 121 ? -10.781 -1.647 -29.110 1.00 51.28 121 ILE A N 1
ATOM 940 C CA . ILE A 1 121 ? -11.891 -0.893 -29.657 1.00 51.28 121 ILE A CA 1
ATOM 941 C C . ILE A 1 121 ? -11.257 0.315 -30.330 1.00 51.28 121 ILE A C 1
ATOM 943 O O . ILE A 1 121 ? -11.263 1.433 -29.827 1.00 51.28 121 ILE A O 1
ATOM 947 N N . SER A 1 122 ? -10.742 0.040 -31.525 1.00 48.16 122 SER A N 1
ATOM 948 C CA . SER A 1 122 ? -10.476 0.995 -32.594 1.00 48.16 122 SER A CA 1
ATOM 949 C C . SER A 1 122 ? -9.262 1.919 -32.440 1.00 48.16 122 SER A C 1
ATOM 951 O O . SER A 1 122 ? -9.400 3.131 -32.317 1.00 48.16 122 SER A O 1
ATOM 953 N N . SER A 1 123 ? -8.096 1.381 -32.795 1.00 50.31 123 SER A N 1
ATOM 954 C CA . SER A 1 123 ? -7.000 2.146 -33.422 1.00 50.31 123 SER A CA 1
ATOM 955 C C . SER A 1 123 ? -7.389 2.834 -34.754 1.00 50.31 123 SER A C 1
ATOM 957 O O . SER A 1 123 ? -6.539 3.379 -35.454 1.00 50.31 123 SER A O 1
ATOM 959 N N . THR A 1 124 ? -8.669 2.806 -35.155 1.00 50.78 124 THR A N 1
ATOM 960 C CA . THR A 1 124 ? -9.134 3.238 -36.483 1.00 50.78 124 THR A CA 1
ATOM 961 C C . THR A 1 124 ? -10.168 4.371 -36.464 1.00 50.78 124 THR A C 1
ATOM 963 O O . THR A 1 124 ? -10.403 4.951 -37.519 1.00 50.78 124 THR A O 1
ATOM 966 N N . ILE A 1 125 ? -10.802 4.720 -35.331 1.00 54.72 125 ILE A N 1
ATOM 967 C CA . ILE A 1 125 ? -11.921 5.697 -35.353 1.00 54.72 125 ILE A CA 1
ATOM 968 C C . ILE A 1 125 ? -11.773 6.842 -34.341 1.00 54.72 125 ILE A C 1
ATOM 970 O O . ILE A 1 125 ? -12.171 7.962 -34.656 1.00 54.72 125 ILE A O 1
ATOM 974 N N . LEU A 1 126 ? -11.155 6.637 -33.176 1.00 51.72 126 LEU A N 1
ATOM 975 C CA . LEU A 1 126 ? -10.875 7.710 -32.216 1.00 51.72 126 LEU A CA 1
ATOM 976 C C . LEU A 1 126 ? -9.516 7.433 -31.580 1.00 51.72 126 LEU A C 1
ATOM 978 O O . LEU A 1 126 ? -9.356 6.400 -30.945 1.00 51.72 126 LEU A O 1
ATOM 982 N N . GLY A 1 127 ? -8.538 8.324 -31.774 1.00 53.84 127 GLY A N 1
ATOM 983 C CA . GLY A 1 127 ? -7.195 8.136 -31.218 1.00 53.84 127 GLY A CA 1
ATOM 984 C C . GLY A 1 127 ? -7.244 7.873 -29.712 1.00 53.84 127 GLY A C 1
ATOM 985 O O . GLY A 1 127 ? -8.077 8.460 -29.019 1.00 53.84 127 GLY A O 1
ATOM 986 N N . ASP A 1 128 ? -6.354 7.011 -29.221 1.00 56.41 128 ASP A N 1
ATOM 987 C CA . ASP A 1 128 ? -6.342 6.469 -27.852 1.00 56.41 128 ASP A CA 1
ATOM 988 C C . ASP A 1 128 ? -6.432 7.554 -26.757 1.00 56.41 128 ASP A C 1
ATOM 990 O O . ASP A 1 128 ? -7.059 7.360 -25.712 1.00 56.41 128 ASP A O 1
ATOM 994 N N . GLU A 1 129 ? -5.896 8.749 -27.027 1.00 54.84 129 GLU A N 1
ATOM 995 C CA . GLU A 1 129 ? -5.990 9.927 -26.154 1.00 54.84 129 GLU A CA 1
ATOM 996 C C . GLU A 1 129 ? -7.417 10.492 -26.029 1.00 54.84 129 GLU A C 1
ATOM 998 O O . GLU A 1 129 ? -7.803 10.988 -24.970 1.00 54.84 129 GLU A O 1
ATOM 1003 N N . THR A 1 130 ? -8.228 10.390 -27.084 1.00 56.03 130 THR A N 1
ATOM 1004 C CA . THR A 1 130 ? -9.587 10.954 -27.171 1.00 56.03 130 THR A CA 1
ATOM 1005 C C . THR A 1 130 ? -10.577 10.162 -26.322 1.00 56.03 130 THR A C 1
ATOM 1007 O O . THR A 1 130 ? -11.457 10.743 -25.687 1.00 56.03 130 THR A O 1
ATOM 1010 N N . VAL A 1 131 ? -10.420 8.836 -26.261 1.00 58.53 131 VAL A N 1
ATOM 1011 C CA . VAL A 1 131 ? -11.276 7.959 -25.446 1.00 58.53 131 VAL A CA 1
ATOM 1012 C C . VAL A 1 131 ? -11.008 8.187 -23.958 1.00 58.53 131 VAL A C 1
ATOM 1014 O O . VAL A 1 131 ? -11.946 8.295 -23.167 1.00 58.53 131 VAL A O 1
ATOM 1017 N N . LEU A 1 132 ? -9.740 8.359 -23.577 1.00 55.47 132 LEU A N 1
ATOM 1018 C CA . LEU A 1 132 ? -9.358 8.680 -22.204 1.00 55.47 132 LEU A CA 1
ATOM 1019 C C . LEU A 1 132 ? -9.827 10.051 -21.748 1.00 55.47 132 LEU A C 1
ATOM 1021 O O . LEU A 1 132 ? -10.371 10.182 -20.650 1.00 55.47 132 LEU A O 1
ATOM 1025 N N . TRP A 1 133 ? -9.666 11.059 -22.602 1.00 52.00 133 TRP A N 1
ATOM 1026 C CA . TRP A 1 133 ? -10.222 12.381 -22.350 1.00 52.00 133 TRP A CA 1
ATOM 1027 C C . TRP A 1 133 ? -11.749 12.332 -22.250 1.00 52.00 133 TRP A C 1
ATOM 1029 O O . TRP A 1 133 ? -12.324 12.959 -21.363 1.00 52.00 133 TRP A O 1
ATOM 1039 N N . GLY A 1 134 ? -12.405 11.533 -23.094 1.00 66.44 134 GLY A N 1
ATOM 1040 C CA . GLY A 1 134 ? -13.850 11.322 -23.065 1.00 66.44 134 GLY A CA 1
ATOM 1041 C C . GLY A 1 134 ? -14.327 10.730 -21.740 1.00 66.44 134 GLY A C 1
ATOM 1042 O O . GLY A 1 134 ? -15.238 11.271 -21.116 1.00 66.44 134 GLY A O 1
ATOM 1043 N N . ILE A 1 135 ? -13.676 9.670 -21.258 1.00 63.69 135 ILE A N 1
ATOM 1044 C CA . ILE A 1 135 ? -14.014 9.047 -19.971 1.00 63.69 135 ILE A CA 1
ATOM 1045 C C . ILE A 1 135 ? -13.713 10.003 -18.808 1.00 63.69 135 ILE A C 1
ATOM 1047 O O . ILE A 1 135 ? -14.541 10.149 -17.909 1.00 63.69 135 ILE A O 1
ATOM 1051 N N . GLY A 1 136 ? -12.581 10.713 -18.848 1.00 59.66 136 GLY A N 1
ATOM 1052 C CA . GLY A 1 136 ? -12.231 11.737 -17.862 1.00 59.66 136 GLY A CA 1
ATOM 1053 C C . GLY A 1 136 ? -13.270 12.859 -17.782 1.00 59.66 136 GLY A C 1
ATOM 1054 O O . GLY A 1 136 ? -13.728 13.200 -16.691 1.00 59.66 136 GLY A O 1
ATOM 1055 N N . ILE A 1 137 ? -13.722 13.375 -18.928 1.00 65.12 137 ILE A N 1
ATOM 1056 C CA . ILE A 1 137 ? -14.800 14.369 -19.009 1.00 65.12 137 ILE A CA 1
ATOM 1057 C C . ILE A 1 137 ? -16.101 13.803 -18.445 1.00 65.12 137 ILE A C 1
ATOM 1059 O O . ILE A 1 137 ? -16.754 14.476 -17.651 1.00 65.12 137 ILE A O 1
ATOM 1063 N N . VAL A 1 138 ? -16.489 12.582 -18.822 1.00 69.31 138 VAL A N 1
ATOM 1064 C CA . VAL A 1 138 ? -17.726 11.956 -18.329 1.00 69.31 138 VAL A CA 1
ATOM 1065 C C . VAL A 1 138 ? -17.699 11.846 -16.806 1.00 69.31 138 VAL A C 1
ATOM 1067 O O . VAL A 1 138 ? -18.687 12.179 -16.154 1.00 69.31 138 VAL A O 1
ATOM 1070 N N . ILE A 1 139 ? -16.557 11.468 -16.229 1.00 66.31 139 ILE A N 1
ATOM 1071 C CA . ILE A 1 139 ? -16.354 11.400 -14.779 1.00 66.31 139 ILE A CA 1
ATOM 1072 C C . ILE A 1 139 ? -16.470 12.789 -14.131 1.00 66.31 139 ILE A C 1
ATOM 1074 O O . ILE A 1 139 ? -17.166 12.934 -13.125 1.00 66.31 139 ILE A O 1
ATOM 1078 N N . VAL A 1 140 ? -15.846 13.822 -14.707 1.00 64.25 140 VAL A N 1
ATOM 1079 C CA . VAL A 1 140 ? -15.923 15.205 -14.200 1.00 64.25 140 VAL A CA 1
ATOM 1080 C C . VAL A 1 140 ? -17.349 15.756 -14.295 1.00 64.25 140 VAL A C 1
ATOM 1082 O O . VAL A 1 140 ? -17.834 16.375 -13.349 1.00 64.25 140 VAL A O 1
ATOM 1085 N N . ILE A 1 141 ? -18.069 15.484 -15.383 1.00 68.50 141 ILE A N 1
ATOM 1086 C CA . ILE A 1 141 ? -19.483 15.851 -15.530 1.00 68.50 141 ILE A CA 1
ATOM 1087 C C . ILE A 1 141 ? -20.323 15.134 -14.471 1.00 68.50 141 ILE A C 1
ATOM 1089 O O . ILE A 1 141 ? -21.182 15.757 -13.846 1.00 68.50 141 ILE A O 1
ATOM 1093 N N . PHE A 1 142 ? -20.046 13.856 -14.203 1.00 70.31 142 PHE A N 1
ATOM 1094 C CA . PHE A 1 142 ? -20.722 13.114 -13.142 1.00 70.31 142 PHE A CA 1
ATOM 1095 C C . PHE A 1 142 ? -20.442 13.712 -11.757 1.00 70.31 142 PHE A C 1
ATOM 1097 O O . PHE A 1 142 ? -21.369 13.839 -10.957 1.00 70.31 142 PHE A O 1
ATOM 1104 N N . MET A 1 143 ? -19.203 14.142 -11.481 1.00 56.97 143 MET A N 1
ATOM 1105 C CA . MET A 1 143 ? -18.862 14.861 -10.247 1.00 56.97 143 MET A CA 1
ATOM 1106 C C . MET A 1 143 ? -19.651 16.158 -10.114 1.00 56.97 143 MET A C 1
ATOM 1108 O O . MET A 1 143 ? -20.223 16.412 -9.057 1.00 56.97 143 MET A O 1
ATOM 1112 N N . PHE A 1 144 ? -19.689 16.973 -11.170 1.00 63.44 144 PHE A N 1
ATOM 1113 C CA . PHE A 1 144 ? -20.405 18.245 -11.160 1.00 63.44 144 PHE A CA 1
ATOM 1114 C C . PHE A 1 144 ? -21.907 18.039 -11.001 1.00 63.44 144 PHE A C 1
ATOM 1116 O O . PHE A 1 144 ? -22.529 18.734 -10.203 1.00 63.44 144 PHE A O 1
ATOM 1123 N N . TYR A 1 145 ? -22.486 17.047 -11.678 1.00 74.19 145 TYR A N 1
ATOM 1124 C CA . TYR A 1 145 ? -23.892 16.694 -11.517 1.00 74.19 145 TYR A CA 1
ATOM 1125 C C . TYR A 1 145 ? -24.199 16.239 -10.085 1.00 74.19 145 TYR A C 1
ATOM 1127 O O . TYR A 1 145 ? -25.171 16.694 -9.481 1.00 74.19 145 TYR A O 1
ATOM 1135 N N . TYR A 1 146 ? -23.347 15.395 -9.497 1.00 63.94 146 TYR A N 1
ATOM 1136 C CA . TYR A 1 146 ? -23.552 14.907 -8.135 1.00 63.94 146 TYR A CA 1
ATOM 1137 C C . TYR A 1 146 ? -23.367 16.018 -7.092 1.00 63.94 146 TYR A C 1
ATOM 1139 O O . TYR A 1 146 ? -24.205 16.161 -6.201 1.00 63.94 146 TYR A O 1
ATOM 1147 N N . ALA A 1 147 ? -22.337 16.856 -7.240 1.00 59.75 147 ALA A N 1
ATOM 1148 C CA . ALA A 1 147 ? -22.089 18.017 -6.387 1.00 59.75 147 ALA A CA 1
ATOM 1149 C C . ALA A 1 147 ? -23.212 19.065 -6.498 1.00 59.75 147 ALA A C 1
ATOM 1151 O O . ALA A 1 147 ? -23.653 19.610 -5.487 1.00 59.75 147 ALA A O 1
ATOM 1152 N N . TYR A 1 148 ? -23.738 19.293 -7.705 1.00 61.41 148 TYR A N 1
ATOM 1153 C CA . TYR A 1 148 ? -24.874 20.185 -7.949 1.00 61.41 148 TYR A CA 1
ATOM 1154 C C . TYR A 1 148 ? -26.196 19.611 -7.412 1.00 61.41 148 TYR A C 1
ATOM 1156 O O . TYR A 1 148 ? -27.024 20.338 -6.872 1.00 61.41 148 TYR A O 1
ATOM 1164 N N . SER A 1 149 ? -26.398 18.291 -7.470 1.00 62.97 149 SER A N 1
ATOM 1165 C CA . SER A 1 149 ? -27.565 17.647 -6.844 1.00 62.97 149 SER A CA 1
ATOM 1166 C C . SER A 1 149 ? -27.529 17.730 -5.310 1.00 62.97 149 SER A C 1
ATOM 1168 O O . SER A 1 149 ? -28.573 17.749 -4.658 1.00 62.97 149 SER A O 1
ATOM 1170 N N . GLN A 1 150 ? -26.329 17.830 -4.729 1.00 56.94 150 GLN A N 1
ATOM 1171 C CA . GLN A 1 150 ? -26.117 17.943 -3.290 1.00 56.94 150 GLN A CA 1
ATOM 1172 C C . GLN A 1 150 ? -26.387 19.362 -2.759 1.00 56.94 150 GLN A C 1
ATOM 1174 O O . GLN A 1 150 ? -26.837 19.491 -1.621 1.00 56.94 150 GLN A O 1
ATOM 1179 N N . SER A 1 151 ? -26.197 20.414 -3.567 1.00 47.59 151 SER A N 1
ATOM 1180 C CA . SER A 1 151 ? -26.513 21.794 -3.160 1.00 47.59 151 SER A CA 1
ATOM 1181 C C . SER A 1 151 ? -28.021 22.066 -3.064 1.00 47.59 151 SER A C 1
ATOM 1183 O O . SER A 1 151 ? -28.436 22.882 -2.246 1.00 47.59 151 SER A O 1
ATOM 1185 N N . ARG A 1 152 ? -28.863 21.328 -3.807 1.00 47.31 152 ARG A N 1
ATOM 1186 C CA . ARG A 1 152 ? -30.334 21.398 -3.683 1.00 47.31 152 ARG A CA 1
ATOM 1187 C C . ARG A 1 152 ? -30.916 20.690 -2.457 1.00 47.31 152 ARG A C 1
ATOM 1189 O O . ARG A 1 152 ? -32.064 20.945 -2.130 1.00 47.31 152 ARG A O 1
ATOM 1196 N N . GLN A 1 153 ? -30.173 19.802 -1.795 1.00 49.91 153 GLN A N 1
ATOM 1197 C CA . GLN A 1 153 ? -30.646 19.112 -0.580 1.00 49.91 153 GLN A CA 1
ATOM 1198 C C . GLN A 1 153 ? -30.314 19.874 0.717 1.00 49.91 153 GLN A C 1
ATOM 1200 O O . GLN A 1 153 ? -30.618 19.384 1.802 1.00 49.91 153 GLN A O 1
ATOM 1205 N N . GLN A 1 154 ? -29.663 21.039 0.615 1.00 46.84 154 GLN A N 1
ATOM 1206 C CA . GLN A 1 154 ? -29.314 21.910 1.747 1.00 46.84 154 GLN A CA 1
ATOM 1207 C C . GLN A 1 154 ? -30.144 23.208 1.804 1.00 46.84 154 GLN A C 1
ATOM 1209 O O . GLN A 1 154 ? -29.868 24.051 2.656 1.00 46.84 154 GLN A O 1
ATOM 1214 N N . GLN A 1 155 ? -31.142 23.365 0.925 1.00 41.66 155 GLN A N 1
ATOM 1215 C CA . GLN A 1 155 ? -32.194 24.389 1.012 1.00 41.66 155 GLN A CA 1
ATOM 1216 C C . GLN A 1 155 ? -33.512 23.727 1.400 1.00 41.66 155 GLN A C 1
ATOM 1218 O O . GLN A 1 155 ? -34.263 24.360 2.171 1.00 41.66 155 GLN A O 1
#

Sequence (155 aa):
MDGLLSIDFLIPFFFIFAIVYGALEISGVFKNKAVKAIIALALGFFAVSNADVVAFIHLVLPYAAIFFVVVFFIGFIAKPFKRKAGEPGRRDPFLLLVVLGLLLIIFAQLATPSSPFYPDISSTILGDETVLWGIGIVIVIFMFYYAYSQSRQQQ

Radius of gyration: 20.99 Å; Cα contacts (8 Å, |Δi|>4): 61; chains: 1; bounding box: 60×37×59 Å

Solvent-accessible surface area (backbone atoms only — not comparable to full-atom values): 9052 Å² total; per-residue (Å²): 135,73,69,79,78,29,68,83,41,48,53,49,23,53,51,43,22,52,51,46,32,49,52,43,59,75,66,54,82,57,90,52,67,66,60,41,50,52,53,16,48,53,52,12,53,56,42,54,74,34,69,69,51,36,54,48,40,66,66,44,47,64,59,51,51,54,50,51,49,52,55,51,50,51,53,56,64,45,52,68,74,69,51,65,92,86,66,90,67,81,74,55,64,65,60,55,51,52,53,48,52,53,49,52,54,48,50,61,55,51,67,40,96,84,41,96,79,52,75,89,80,39,100,79,83,54,60,75,68,55,57,53,51,48,53,53,48,52,52,51,51,49,50,52,51,53,56,56,58,53,60,66,76,78,113

pLDDT: mean 71.25, std 16.62, range [40.06, 95.75]

Foldseek 3Di:
DPPCPDPLLVVQLVVQLCVQLVVCVVVVPDPDSVVSNVVSNVVSVVQSVDPVSSVVCVVCVVVVLVVVLVVLVVVVVVVVVPDDPPDPDDPPVVSVVVNVVSVLVVLVVLLDPPDPPPDPPDPPDAPSVRVSVVVVVVVVVVVVVVVVVVVVVVD

Secondary structure (DSSP, 8-state):
-TTSS-HHHHHHHHHHHHHHHHHHHHH---S-HHHHHHHHHHHHHHHHT-HHHHHHHHHHHHHHHHHHH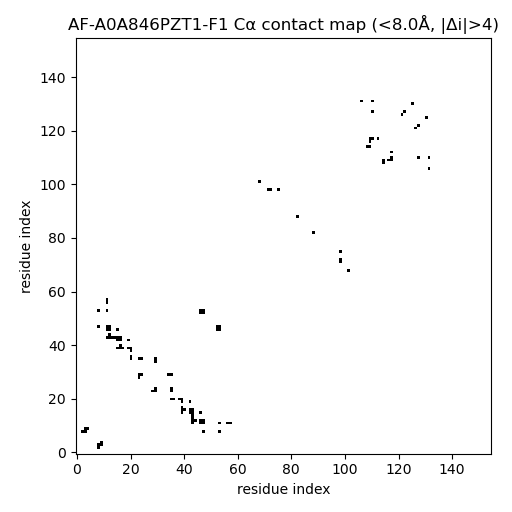HHHHHHHHHHHHTS-TT------HHHHHHHHHHHHHHHHHHTSTT-TT-----TTTS-HHHHHHHHHHHHHHHHHHHHHHHHTT--

Mean predicted aligned error: 14.87 Å